Protein AF-A0AB73KSV2-F1 (afdb_monomer)

Sequence (59 aa):
MGDPFYESLALTDLGETRLAAGDPTGAREAWRQSLELLDTLNHPDAEGVRVRLTAVDGP

Mean predicted aligned error: 3.38 Å

Nearest PDB structures (foldseek):
  8h38-assembly1_B  TM=9.257E-01  e=3.935E-01  Homo sapiens
  8amz-assembly1_Q  TM=9.708E-01  e=1.017E+00  Spinacia oleracea
  2k3w-assembly1_A  TM=6.955E-01  e=1.275E-01  Homo sapiens
  4zey-assembly1_A  TM=7.064E-01  e=1.715E-01  Homo sapiens
  4i1a-assembly3_A  TM=9.387E-01  e=1.451E+00  Bacillus subtilis subsp. subtilis str. 168

Foldseek 3Di:
DDQLQVQLVVLQVQLVVCVVVVNLVSSLVSLVSSLVSCVVVVHPCNVVSVVVNDVSVDD

Radius of gyration: 10.82 Å; Cα contacts (8 Å, |Δi|>4): 60; chains: 1; bounding box: 24×27×25 Å

Solvent-accessible surface area (backbone atoms only — not comparable to full-atom values): 3135 Å² total; per-residue (Å²): 135,81,57,58,64,62,52,21,50,54,24,42,54,48,12,53,52,28,41,76,71,71,34,51,67,61,12,44,55,26,29,50,56,16,30,56,40,24,54,76,65,72,39,77,65,29,56,63,39,49,56,52,42,50,69,67,70,53,136

pLDDT: mean 90.96, std 8.73, range [53.44, 96.81]

Structure (mmCIF, N/CA/C/O backbone):
data_AF-A0AB73KSV2-F1
#
_entry.id   AF-A0AB73KS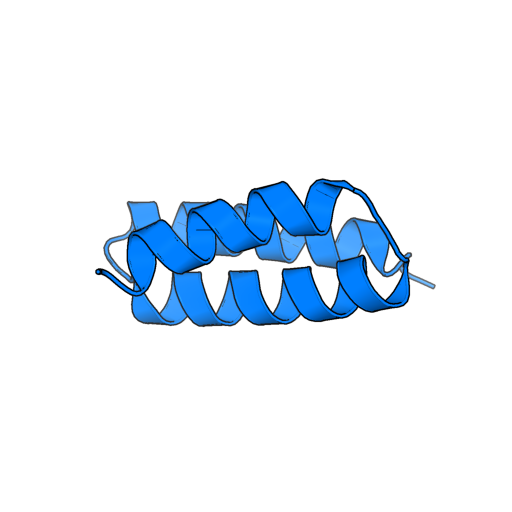V2-F1
#
loop_
_atom_site.group_PDB
_atom_site.id
_atom_site.type_symbol
_atom_site.label_atom_id
_atom_site.label_alt_id
_atom_site.label_comp_id
_atom_site.label_asym_id
_atom_site.label_entity_id
_atom_site.label_seq_id
_atom_site.pdbx_PDB_ins_code
_atom_site.Cartn_x
_atom_site.Cartn_y
_atom_site.Cartn_z
_atom_site.occupancy
_atom_site.B_iso_or_equiv
_atom_site.auth_seq_id
_atom_site.auth_comp_id
_atom_site.auth_asym_id
_atom_site.auth_at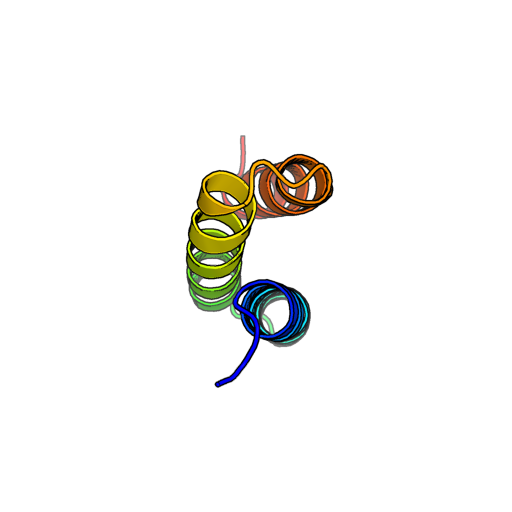om_id
_atom_site.pdbx_PDB_model_num
ATOM 1 N N . MET A 1 1 ? 15.393 -13.931 -10.684 1.00 55.56 1 MET A N 1
ATOM 2 C CA . MET A 1 1 ? 15.122 -12.504 -10.935 1.00 55.56 1 MET A CA 1
ATOM 3 C C . MET A 1 1 ? 13.622 -12.361 -10.842 1.00 55.56 1 MET A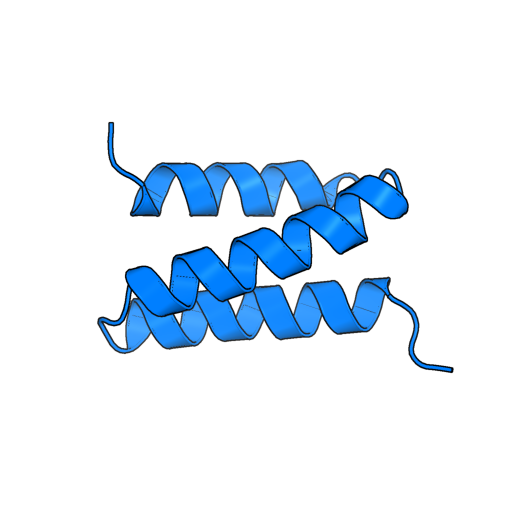 C 1
ATOM 5 O O . MET A 1 1 ? 12.949 -12.911 -11.696 1.00 55.56 1 MET A O 1
ATOM 9 N N . GLY A 1 2 ? 13.112 -11.820 -9.737 1.00 65.75 2 GLY A N 1
ATOM 10 C CA . GLY A 1 2 ? 11.702 -11.445 -9.662 1.00 65.75 2 GLY A CA 1
ATOM 11 C C . GLY A 1 2 ? 11.565 -10.077 -10.306 1.00 65.75 2 GLY A C 1
ATOM 12 O O . GLY A 1 2 ? 12.398 -9.209 -10.043 1.00 65.75 2 GLY A O 1
ATOM 13 N N . ASP A 1 3 ? 10.596 -9.901 -11.196 1.00 84.44 3 ASP A N 1
ATOM 14 C CA . ASP A 1 3 ? 10.354 -8.589 -11.773 1.00 84.44 3 ASP A CA 1
ATOM 15 C C . ASP A 1 3 ? 9.828 -7.660 -10.667 1.00 84.44 3 ASP A C 1
ATOM 17 O O . ASP A 1 3 ? 8.857 -8.021 -9.992 1.00 84.44 3 ASP A O 1
ATOM 21 N N . PRO A 1 4 ? 10.416 -6.464 -10.478 1.00 85.94 4 PRO A N 1
ATOM 22 C CA . PRO A 1 4 ? 9.976 -5.495 -9.464 1.00 85.94 4 PRO A CA 1
ATOM 23 C C . PRO A 1 4 ? 8.491 -5.121 -9.608 1.00 85.94 4 PRO A C 1
ATOM 25 O O . PRO A 1 4 ? 7.846 -4.716 -8.645 1.00 85.94 4 PRO A O 1
ATOM 28 N N . PHE A 1 5 ? 7.916 -5.335 -10.794 1.00 88.12 5 PHE A N 1
ATOM 29 C CA . PHE A 1 5 ? 6.481 -5.239 -11.023 1.00 88.12 5 PHE A CA 1
ATOM 30 C C . PHE A 1 5 ? 5.675 -6.288 -10.232 1.00 88.12 5 PHE A C 1
ATOM 32 O O . PHE A 1 5 ? 4.732 -5.925 -9.534 1.00 88.12 5 PHE A O 1
ATOM 39 N N . TYR A 1 6 ? 6.050 -7.572 -10.265 1.00 91.69 6 TYR A N 1
ATOM 40 C CA . TYR A 1 6 ? 5.348 -8.610 -9.493 1.00 91.69 6 TYR A CA 1
ATOM 41 C C . TYR A 1 6 ? 5.475 -8.397 -7.983 1.00 91.69 6 TYR A C 1
ATOM 43 O O . TYR A 1 6 ? 4.526 -8.652 -7.245 1.00 91.69 6 TYR A O 1
ATOM 51 N N . GLU A 1 7 ? 6.619 -7.889 -7.527 1.00 93.69 7 GLU A N 1
ATOM 52 C CA . GLU A 1 7 ? 6.812 -7.512 -6.125 1.00 93.69 7 GLU A CA 1
ATOM 53 C C . GLU A 1 7 ? 5.879 -6.361 -5.728 1.00 93.69 7 GLU A C 1
ATOM 55 O O . GLU A 1 7 ? 5.202 -6.436 -4.701 1.00 93.69 7 GLU A O 1
ATOM 60 N N . SER A 1 8 ? 5.744 -5.346 -6.588 1.00 94.75 8 SER A N 1
ATOM 61 C CA . SER A 1 8 ? 4.816 -4.238 -6.354 1.00 94.75 8 SER A CA 1
ATOM 62 C C . SER A 1 8 ? 3.348 -4.679 -6.283 1.00 94.75 8 SER A C 1
ATOM 64 O O . SER A 1 8 ? 2.595 -4.162 -5.452 1.00 94.75 8 SER A O 1
ATOM 66 N N . LEU A 1 9 ? 2.939 -5.666 -7.089 1.00 93.56 9 LEU A N 1
ATOM 67 C CA . LEU A 1 9 ? 1.598 -6.252 -7.034 1.00 93.56 9 LEU A CA 1
ATOM 68 C C . LEU A 1 9 ? 1.378 -7.019 -5.728 1.00 93.56 9 LEU A C 1
ATOM 70 O O . LEU A 1 9 ? 0.390 -6.785 -5.040 1.00 93.56 9 LEU A O 1
ATOM 74 N N . ALA A 1 10 ? 2.332 -7.860 -5.326 1.00 95.56 10 ALA A N 1
ATOM 75 C CA . ALA A 1 10 ? 2.236 -8.597 -4.067 1.00 95.56 10 ALA A CA 1
ATOM 76 C C . ALA A 1 10 ? 2.138 -7.659 -2.849 1.00 95.56 10 ALA A C 1
ATOM 78 O O . ALA A 1 10 ? 1.348 -7.896 -1.936 1.00 95.56 10 ALA A O 1
ATOM 79 N N . LEU A 1 11 ? 2.907 -6.566 -2.845 1.00 95.81 11 LEU A N 1
ATOM 80 C CA . LEU A 1 11 ? 2.844 -5.529 -1.812 1.00 95.81 11 LEU A CA 1
ATOM 81 C C . LEU A 1 11 ? 1.507 -4.771 -1.823 1.00 95.81 11 LEU A C 1
ATOM 83 O O . LEU A 1 11 ? 0.993 -4.400 -0.768 1.00 95.81 11 LEU A O 1
ATOM 87 N N . THR A 1 12 ? 0.925 -4.575 -3.005 1.00 95.06 12 THR A N 1
ATOM 88 C CA . THR A 1 12 ? -0.396 -3.961 -3.168 1.00 95.06 12 THR A CA 1
ATOM 89 C C . THR A 1 12 ? -1.490 -4.802 -2.509 1.00 95.06 12 THR A C 1
ATOM 91 O O . THR A 1 12 ? -2.202 -4.296 -1.636 1.00 95.06 12 THR A O 1
ATOM 94 N N . ASP A 1 13 ? -1.565 -6.087 -2.866 1.00 95.69 13 ASP A N 1
ATOM 95 C CA . ASP A 1 13 ? -2.501 -7.062 -2.291 1.00 95.69 13 ASP A CA 1
ATOM 96 C C . ASP A 1 13 ? -2.293 -7.240 -0.780 1.00 95.69 13 ASP A C 1
ATOM 98 O O . ASP A 1 13 ? -3.251 -7.338 -0.004 1.00 95.69 13 ASP A O 1
ATOM 102 N N . LEU A 1 14 ? -1.033 -7.237 -0.329 1.00 95.81 14 LEU A N 1
ATOM 103 C CA . LEU A 1 14 ? -0.708 -7.293 1.093 1.00 95.81 14 LEU A CA 1
ATOM 104 C C . LEU A 1 14 ? -1.282 -6.087 1.839 1.00 95.81 14 LEU A C 1
ATOM 106 O O . LEU A 1 14 ? -1.828 -6.251 2.931 1.00 95.81 14 LEU A O 1
ATOM 110 N N . GLY A 1 15 ? -1.176 -4.886 1.268 1.00 95.56 15 GLY A N 1
ATOM 111 C CA . GLY A 1 15 ? -1.732 -3.692 1.888 1.00 95.56 15 GLY A CA 1
ATOM 112 C C . GLY A 1 15 ? -3.260 -3.726 1.964 1.00 95.56 15 GLY A C 1
ATOM 113 O O . GLY A 1 15 ? -3.820 -3.396 3.008 1.00 95.56 15 GLY A O 1
ATOM 114 N N . GLU A 1 16 ? -3.939 -4.228 0.929 1.00 94.88 16 GLU A N 1
ATOM 115 C CA . GLU A 1 16 ? -5.396 -4.436 0.959 1.00 94.88 16 GLU A CA 1
ATOM 116 C C . GLU A 1 16 ? -5.806 -5.455 2.026 1.00 94.88 16 GLU A C 1
ATOM 118 O O . GLU A 1 16 ? -6.726 -5.209 2.808 1.00 94.88 16 GLU A O 1
ATOM 123 N N . THR A 1 17 ? -5.068 -6.561 2.129 1.00 96.81 17 THR A N 1
ATOM 124 C CA . THR A 1 17 ? -5.298 -7.592 3.148 1.00 96.81 17 THR A CA 1
ATOM 125 C C . THR A 1 17 ? -5.104 -7.041 4.561 1.00 96.81 17 THR A C 1
ATOM 127 O O . THR A 1 17 ? -5.919 -7.302 5.446 1.00 96.81 17 THR A O 1
ATOM 130 N N . ARG A 1 18 ? -4.046 -6.252 4.789 1.00 94.94 18 ARG A N 1
ATOM 131 C CA . ARG A 1 18 ? -3.777 -5.617 6.089 1.00 94.94 18 ARG A CA 1
ATOM 132 C C . ARG A 1 18 ? -4.843 -4.591 6.450 1.00 94.94 18 ARG A C 1
ATOM 134 O O . ARG A 1 18 ? -5.303 -4.581 7.589 1.00 94.94 18 ARG A O 1
ATOM 141 N N . LEU A 1 19 ? -5.307 -3.798 5.482 1.00 93.50 19 LEU A N 1
ATOM 142 C CA . LEU A 1 19 ? -6.403 -2.861 5.711 1.00 93.50 19 LEU A CA 1
ATOM 143 C C . LEU A 1 19 ? -7.694 -3.604 6.085 1.00 93.50 19 LEU A C 1
ATOM 145 O O . LEU A 1 19 ? -8.351 -3.231 7.055 1.00 93.50 19 LEU A O 1
ATOM 149 N N . ALA A 1 20 ? -8.025 -4.686 5.373 1.00 94.12 20 ALA A N 1
ATOM 150 C CA . ALA A 1 20 ? -9.179 -5.531 5.682 1.00 94.12 20 ALA A CA 1
ATOM 151 C C . ALA A 1 20 ? -9.068 -6.211 7.060 1.00 94.12 20 ALA A C 1
ATOM 153 O O . ALA A 1 20 ? -10.078 -6.422 7.730 1.00 94.12 20 ALA A O 1
ATOM 154 N N . ALA A 1 21 ? -7.847 -6.508 7.509 1.00 95.00 21 ALA A N 1
ATOM 155 C CA . ALA A 1 21 ? -7.562 -7.030 8.843 1.00 95.00 21 ALA A CA 1
ATOM 156 C C . ALA A 1 21 ? -7.607 -5.961 9.957 1.00 95.00 21 ALA A C 1
ATOM 158 O O . ALA A 1 21 ? -7.433 -6.300 11.127 1.00 95.00 21 ALA A O 1
ATOM 159 N N . GLY A 1 22 ? -7.849 -4.687 9.623 1.00 94.94 22 GLY A N 1
ATOM 160 C CA . GLY A 1 22 ? -7.887 -3.586 10.587 1.00 94.94 22 GLY A CA 1
ATOM 161 C C . GLY A 1 22 ? -6.511 -3.033 10.969 1.00 94.94 22 GLY A C 1
ATOM 162 O O . GLY A 1 22 ? -6.396 -2.369 11.997 1.00 94.94 22 GLY A O 1
ATOM 163 N N . ASP A 1 23 ? -5.482 -3.282 10.154 1.00 94.94 23 ASP A N 1
ATOM 164 C CA . ASP A 1 23 ? -4.122 -2.760 10.323 1.00 94.94 23 ASP A CA 1
ATOM 165 C C . ASP A 1 23 ? -3.788 -1.702 9.247 1.00 94.94 23 ASP A C 1
ATOM 167 O O . ASP A 1 23 ? -3.067 -1.975 8.280 1.00 94.94 23 ASP A O 1
ATOM 171 N N . PRO A 1 24 ? -4.317 -0.468 9.371 1.00 92.56 24 PRO A N 1
ATOM 172 C CA . PRO A 1 24 ? -4.078 0.593 8.392 1.00 92.56 24 PRO A CA 1
ATOM 173 C C . PRO A 1 24 ? -2.608 1.036 8.347 1.00 92.56 24 PRO A C 1
ATOM 175 O O . PRO A 1 24 ? -2.130 1.470 7.300 1.00 92.56 24 PRO A O 1
ATOM 178 N N . THR A 1 25 ? -1.869 0.899 9.453 1.00 93.62 25 THR A N 1
ATOM 179 C CA . THR A 1 25 ? -0.438 1.228 9.509 1.00 93.62 25 THR A CA 1
ATOM 180 C C . THR A 1 25 ? 0.368 0.263 8.648 1.00 93.62 25 THR A C 1
ATOM 182 O O . THR A 1 25 ? 1.125 0.703 7.782 1.00 93.62 25 THR A O 1
ATOM 185 N N . GLY A 1 26 ? 0.171 -1.049 8.811 1.00 94.69 26 GLY A N 1
ATOM 186 C CA . GLY A 1 26 ? 0.857 -2.020 7.967 1.00 94.69 26 GLY A CA 1
ATOM 187 C C . GLY A 1 26 ? 0.370 -2.000 6.518 1.00 94.69 26 GLY A C 1
ATOM 188 O O . GLY A 1 26 ? 1.159 -2.325 5.626 1.00 94.6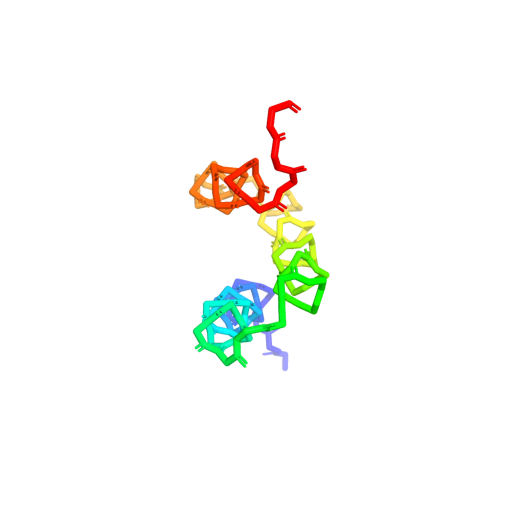9 26 GLY A O 1
ATOM 189 N N . ALA A 1 27 ? -0.880 -1.600 6.258 1.00 95.44 27 ALA A N 1
ATOM 190 C CA . ALA A 1 27 ? -1.369 -1.353 4.902 1.00 95.44 27 ALA A CA 1
ATOM 191 C C . ALA A 1 27 ? -0.597 -0.217 4.219 1.00 95.44 27 ALA A C 1
ATOM 193 O O . ALA A 1 27 ? -0.092 -0.378 3.107 1.00 95.44 27 ALA A O 1
ATOM 194 N N . ARG A 1 28 ? -0.423 0.903 4.931 1.00 94.44 28 A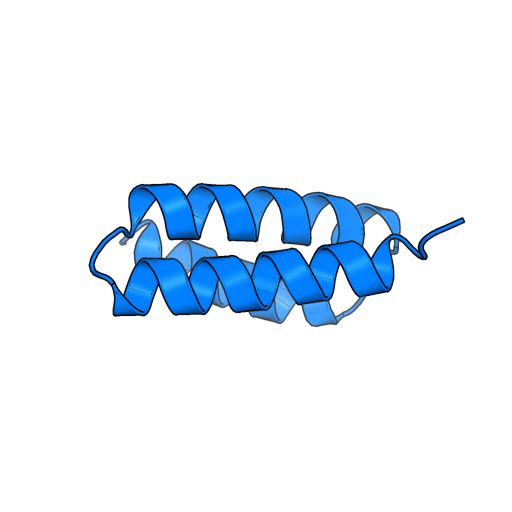RG A N 1
ATOM 195 C CA . ARG A 1 28 ? 0.347 2.063 4.472 1.00 94.44 28 ARG A CA 1
ATOM 196 C C . ARG A 1 28 ? 1.789 1.696 4.135 1.00 94.44 28 ARG A C 1
ATOM 198 O O . ARG A 1 28 ? 2.287 2.093 3.085 1.00 94.44 28 ARG A O 1
ATOM 205 N N . GLU A 1 29 ? 2.465 0.934 4.991 1.00 95.75 29 GLU A N 1
ATOM 206 C CA . GLU A 1 29 ? 3.850 0.513 4.738 1.00 95.75 29 GLU A CA 1
ATOM 207 C C . GLU A 1 29 ? 3.983 -0.379 3.499 1.00 95.75 29 GLU A C 1
ATOM 209 O O . GLU A 1 29 ? 4.935 -0.226 2.731 1.00 95.75 29 GLU A O 1
ATOM 214 N N . ALA A 1 30 ? 3.035 -1.294 3.285 1.00 96.19 30 ALA A N 1
ATOM 215 C CA . ALA A 1 30 ? 3.035 -2.165 2.114 1.00 96.19 30 ALA A CA 1
ATOM 216 C C . ALA A 1 30 ? 2.799 -1.361 0.823 1.00 96.19 30 ALA A C 1
ATOM 218 O O . ALA A 1 30 ? 3.526 -1.514 -0.159 1.00 96.19 30 ALA A O 1
ATOM 219 N N . TRP A 1 31 ? 1.849 -0.426 0.846 1.00 96.25 31 TRP A N 1
ATOM 220 C CA . TRP A 1 31 ? 1.574 0.445 -0.294 1.00 96.25 31 TRP A CA 1
ATOM 221 C C . TRP A 1 31 ? 2.700 1.437 -0.595 1.00 96.25 31 TRP A C 1
ATOM 223 O O . TRP A 1 31 ? 2.954 1.704 -1.765 1.00 96.25 31 TRP A O 1
ATOM 233 N N . ARG A 1 32 ? 3.439 1.940 0.405 1.00 95.56 32 ARG A N 1
ATOM 234 C CA . ARG A 1 32 ? 4.625 2.783 0.148 1.00 95.56 32 ARG A CA 1
ATOM 235 C C . ARG A 1 32 ? 5.716 2.022 -0.599 1.00 95.56 32 ARG A C 1
ATOM 237 O O . ARG A 1 32 ? 6.218 2.533 -1.592 1.00 95.56 32 ARG A O 1
ATOM 244 N N . GLN A 1 33 ? 6.013 0.793 -0.182 1.00 95.69 33 GLN A N 1
ATOM 245 C CA . GLN A 1 33 ? 7.009 -0.043 -0.860 1.00 95.69 33 GLN A CA 1
ATOM 246 C C . GLN A 1 33 ? 6.579 -0.393 -2.291 1.00 95.69 33 GLN A C 1
ATOM 248 O O . GLN A 1 33 ? 7.386 -0.333 -3.216 1.00 95.69 33 GLN A O 1
ATOM 253 N N . SER A 1 34 ? 5.293 -0.703 -2.495 1.00 95.75 34 SER A N 1
ATOM 254 C CA . SER A 1 34 ? 4.745 -0.917 -3.839 1.00 95.75 34 SER A CA 1
ATOM 255 C C . SER A 1 34 ? 4.910 0.325 -4.721 1.00 95.75 34 SER A C 1
ATOM 257 O O . SER A 1 34 ? 5.363 0.227 -5.862 1.00 95.75 34 SER A O 1
ATOM 259 N N . LEU A 1 35 ? 4.604 1.502 -4.168 1.00 95.19 35 LEU A N 1
ATOM 260 C CA . LEU A 1 35 ? 4.725 2.771 -4.869 1.00 95.19 35 LEU A CA 1
ATOM 261 C C . LEU A 1 35 ? 6.166 3.055 -5.298 1.00 95.19 35 LEU A C 1
ATOM 263 O O . LEU A 1 35 ? 6.371 3.458 -6.435 1.00 95.19 35 LEU A O 1
ATOM 267 N N . GLU A 1 36 ? 7.157 2.824 -4.437 1.00 95.44 36 GLU A N 1
ATOM 268 C CA . GLU A 1 36 ? 8.573 3.033 -4.778 1.00 95.44 36 GLU A CA 1
ATOM 269 C C . GLU A 1 36 ? 9.024 2.163 -5.963 1.00 95.44 36 GLU A C 1
ATOM 271 O O . GLU A 1 36 ? 9.735 2.633 -6.858 1.00 95.44 36 GLU A O 1
ATOM 276 N N . LEU A 1 37 ? 8.566 0.909 -6.016 1.00 94.44 37 LEU A N 1
ATOM 277 C CA . LEU A 1 37 ? 8.863 0.003 -7.126 1.00 94.44 37 LEU A CA 1
ATOM 278 C C . LEU A 1 37 ? 8.166 0.445 -8.418 1.00 94.44 37 LEU A C 1
ATOM 280 O O . LEU A 1 37 ? 8.798 0.488 -9.472 1.00 94.44 37 LEU A O 1
ATOM 284 N N . LEU A 1 38 ? 6.886 0.818 -8.348 1.00 93.56 38 LEU A N 1
ATOM 285 C CA . LEU A 1 38 ? 6.133 1.303 -9.509 1.00 93.56 38 LEU A CA 1
ATOM 286 C C . LEU A 1 38 ? 6.679 2.637 -10.035 1.00 93.56 38 LEU A C 1
ATOM 288 O O . LEU A 1 38 ? 6.727 2.829 -11.248 1.00 93.56 38 LEU A O 1
ATOM 292 N N . ASP A 1 39 ? 7.129 3.530 -9.153 1.00 93.62 39 ASP A N 1
ATOM 293 C CA . ASP A 1 39 ? 7.734 4.817 -9.514 1.00 93.62 39 ASP A CA 1
ATOM 294 C C . ASP A 1 39 ? 9.082 4.615 -10.219 1.00 93.62 39 ASP A C 1
ATOM 296 O O . ASP A 1 39 ? 9.319 5.177 -11.288 1.00 93.62 39 ASP A O 1
ATOM 300 N N . THR A 1 40 ? 9.905 3.685 -9.717 1.00 92.88 40 THR A N 1
ATOM 301 C CA . THR A 1 40 ? 11.146 3.254 -10.388 1.00 92.88 40 THR A CA 1
ATOM 302 C C . THR A 1 40 ? 10.874 2.745 -11.808 1.00 92.88 40 THR A C 1
ATOM 304 O O . THR A 1 40 ? 11.659 2.977 -12.729 1.00 92.88 40 THR A O 1
ATOM 307 N N . LEU A 1 41 ? 9.736 2.078 -12.003 1.00 92.19 41 LEU A N 1
ATOM 308 C CA . LEU A 1 41 ? 9.297 1.560 -13.297 1.00 92.19 41 LEU A CA 1
ATOM 309 C C . LEU A 1 41 ? 8.546 2.591 -14.155 1.00 92.19 41 LEU A C 1
ATOM 311 O O . LEU A 1 41 ? 8.196 2.272 -15.290 1.00 92.19 41 LEU A O 1
ATOM 315 N N . ASN A 1 42 ? 8.299 3.807 -13.648 1.00 92.06 42 ASN A N 1
ATOM 316 C CA . ASN A 1 42 ? 7.393 4.797 -14.245 1.00 92.06 42 ASN A CA 1
ATOM 317 C C . ASN A 1 42 ? 6.034 4.182 -14.646 1.00 92.06 42 ASN A C 1
ATOM 319 O O . ASN A 1 42 ? 5.476 4.487 -15.702 1.00 92.06 42 ASN A O 1
ATOM 323 N N . HIS A 1 43 ? 5.520 3.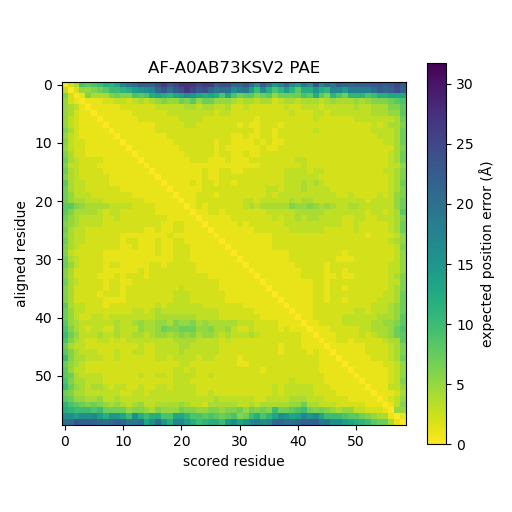269 -13.817 1.00 90.19 43 HIS A N 1
ATOM 324 C CA . HIS A 1 43 ? 4.321 2.500 -14.120 1.00 90.19 43 HIS A CA 1
ATOM 325 C C . HIS A 1 43 ? 3.048 3.278 -13.742 1.00 90.19 43 HIS A C 1
ATOM 327 O O . HIS A 1 43 ? 2.978 3.837 -12.644 1.00 90.19 43 HIS A O 1
ATOM 333 N N . PRO A 1 44 ? 1.999 3.281 -14.587 1.00 90.31 44 PRO A N 1
ATOM 334 C CA . PRO A 1 44 ? 0.756 4.006 -14.307 1.00 90.31 44 PRO A CA 1
ATOM 335 C C . PRO A 1 44 ? 0.013 3.520 -13.051 1.00 90.31 44 PRO A C 1
ATOM 337 O O . PRO A 1 44 ? -0.685 4.310 -12.418 1.00 90.31 44 PRO A O 1
ATOM 340 N N . ASP A 1 45 ? 0.196 2.261 -12.635 1.00 86.81 45 ASP A N 1
ATOM 341 C CA . ASP A 1 45 ? -0.396 1.734 -11.388 1.00 86.81 45 ASP A CA 1
ATOM 342 C C . ASP A 1 45 ? 0.065 2.465 -10.119 1.00 86.81 45 ASP A C 1
ATOM 344 O O . ASP A 1 45 ? -0.622 2.398 -9.096 1.00 86.81 45 ASP A O 1
ATOM 348 N N . ALA A 1 46 ? 1.180 3.207 -10.177 1.00 93.88 46 ALA A N 1
ATOM 349 C CA . ALA A 1 46 ? 1.635 4.048 -9.072 1.00 93.88 46 ALA A CA 1
ATOM 350 C C . ALA A 1 46 ? 0.528 5.003 -8.590 1.00 93.88 46 ALA A C 1
ATOM 352 O O . ALA A 1 46 ? 0.376 5.221 -7.389 1.00 93.88 46 ALA A O 1
ATOM 353 N N . GLU A 1 47 ? -0.287 5.534 -9.506 1.00 92.56 47 GLU A N 1
ATOM 354 C CA . GLU A 1 47 ? -1.406 6.417 -9.161 1.00 92.56 47 GLU A CA 1
ATOM 355 C C . GLU A 1 47 ? -2.483 5.685 -8.346 1.00 92.56 47 GLU A C 1
ATOM 357 O O . GLU A 1 47 ? -2.950 6.175 -7.318 1.00 92.56 47 GLU A O 1
ATOM 362 N N . GLY A 1 48 ? -2.833 4.458 -8.740 1.00 92.69 48 GLY A N 1
ATOM 363 C CA . GLY A 1 48 ? -3.808 3.650 -8.008 1.00 92.69 48 GLY A CA 1
ATOM 364 C C . GLY A 1 48 ? -3.347 3.321 -6.585 1.00 92.69 48 GLY A C 1
ATOM 365 O O . GLY A 1 48 ? -4.154 3.270 -5.655 1.00 92.69 48 GLY A O 1
ATOM 366 N N . VAL A 1 49 ? -2.043 3.112 -6.386 1.00 94.06 49 VAL A N 1
ATOM 367 C CA . VAL A 1 49 ? -1.455 2.916 -5.051 1.00 94.06 49 VAL A CA 1
ATOM 368 C C . VAL A 1 49 ? -1.433 4.226 -4.249 1.00 94.06 49 VAL A C 1
ATOM 370 O O . VAL A 1 49 ? -1.761 4.204 -3.063 1.00 94.06 49 VAL A O 1
ATOM 373 N N . ARG A 1 50 ? -1.145 5.379 -4.875 1.00 92.81 50 ARG A N 1
ATOM 374 C CA . ARG A 1 50 ? -1.202 6.706 -4.225 1.00 92.81 50 ARG A CA 1
ATOM 375 C C . ARG A 1 50 ? -2.592 7.041 -3.693 1.00 92.81 50 ARG A C 1
ATOM 377 O O . ARG A 1 50 ? -2.706 7.450 -2.543 1.00 92.81 50 ARG A O 1
ATOM 384 N N . VAL A 1 51 ? -3.641 6.808 -4.481 1.00 94.00 51 VAL A N 1
ATOM 385 C CA . VAL A 1 51 ? -5.033 7.044 -4.053 1.00 94.00 51 VAL A CA 1
ATOM 386 C C . VAL A 1 51 ? -5.380 6.218 -2.811 1.00 94.00 51 VAL A C 1
ATOM 388 O O . VAL A 1 51 ? -5.975 6.733 -1.864 1.00 94.00 51 VAL A O 1
ATOM 391 N N . ARG A 1 52 ? -4.970 4.944 -2.786 1.00 91.00 52 ARG A N 1
ATO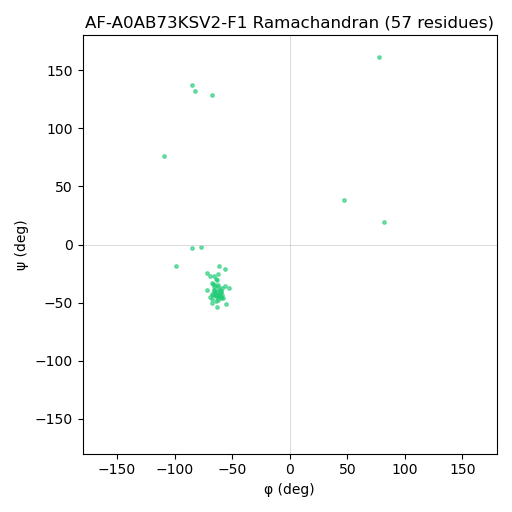M 392 C CA . ARG A 1 52 ? -5.164 4.058 -1.629 1.00 91.00 52 ARG A CA 1
ATOM 393 C C . ARG A 1 52 ? -4.398 4.547 -0.403 1.00 91.00 52 ARG A C 1
ATOM 395 O O . ARG A 1 52 ? -4.973 4.605 0.680 1.00 91.00 52 ARG A O 1
ATOM 402 N N . LEU A 1 53 ? -3.147 4.970 -0.585 1.00 91.94 53 LEU A N 1
ATOM 403 C CA . LEU A 1 53 ? -2.330 5.601 0.455 1.00 91.94 53 LEU A CA 1
ATOM 404 C C . LEU A 1 53 ? -3.020 6.824 1.062 1.00 91.94 53 LEU A C 1
ATOM 406 O O . LEU A 1 53 ? -3.210 6.873 2.272 1.00 91.94 53 LEU A O 1
ATOM 410 N N . THR A 1 54 ? -3.491 7.758 0.236 1.00 91.81 54 THR A N 1
ATOM 411 C CA . THR A 1 54 ? -4.225 8.940 0.709 1.00 91.81 54 THR A CA 1
ATOM 412 C C . THR A 1 54 ? -5.490 8.563 1.484 1.00 91.81 54 THR A C 1
ATOM 414 O O . THR A 1 54 ? -5.795 9.185 2.500 1.00 91.81 54 THR A O 1
ATOM 417 N N . ALA A 1 55 ? -6.203 7.512 1.069 1.00 89.25 55 ALA A N 1
ATOM 418 C CA . ALA A 1 55 ? -7.395 7.048 1.776 1.00 89.25 55 ALA A CA 1
ATOM 419 C C . ALA A 1 55 ? -7.102 6.528 3.199 1.00 89.25 55 ALA A C 1
ATOM 421 O O . ALA A 1 55 ? -7.960 6.654 4.072 1.00 89.25 55 ALA A O 1
ATOM 422 N N . VAL A 1 56 ? -5.908 5.973 3.453 1.00 88.06 56 VAL A N 1
ATOM 423 C CA . VAL A 1 56 ? -5.499 5.483 4.789 1.00 88.06 56 VAL A CA 1
ATOM 424 C C . VAL A 1 56 ? -4.630 6.460 5.576 1.00 88.06 56 VAL A C 1
ATOM 426 O O . VAL A 1 56 ? -4.492 6.308 6.790 1.00 88.06 56 VAL A O 1
ATOM 429 N N . ASP A 1 57 ? -4.014 7.444 4.924 1.00 82.19 57 ASP A N 1
ATOM 430 C CA . ASP A 1 57 ? -3.337 8.563 5.587 1.00 82.19 57 ASP A CA 1
ATOM 431 C C . ASP A 1 57 ? -4.331 9.539 6.231 1.00 82.19 57 ASP A C 1
ATOM 433 O O . ASP A 1 57 ? -4.012 10.137 7.259 1.00 82.19 57 ASP A O 1
ATOM 437 N N . GLY A 1 58 ? -5.569 9.577 5.729 1.00 70.44 58 GLY A N 1
ATOM 438 C CA . GLY A 1 58 ? -6.591 10.516 6.180 1.00 70.44 58 GLY A CA 1
ATOM 439 C C . GLY A 1 58 ? -6.374 11.919 5.590 1.00 70.44 58 GLY A C 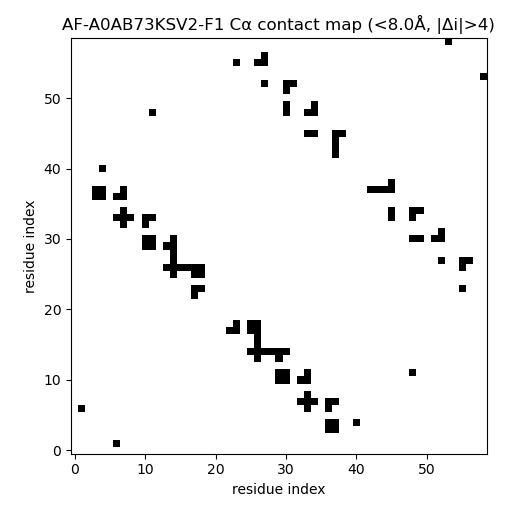1
ATOM 440 O O . GLY A 1 58 ? -5.297 12.202 5.065 1.00 70.44 58 GLY A O 1
ATOM 441 N N . PRO A 1 59 ? -7.411 12.775 5.604 1.00 53.44 59 PRO A N 1
ATOM 442 C CA . PRO A 1 59 ? -7.323 14.154 5.121 1.00 53.44 59 PRO A CA 1
ATOM 443 C C . PRO A 1 59 ? -6.396 15.039 5.966 1.00 53.44 59 PRO A C 1
ATOM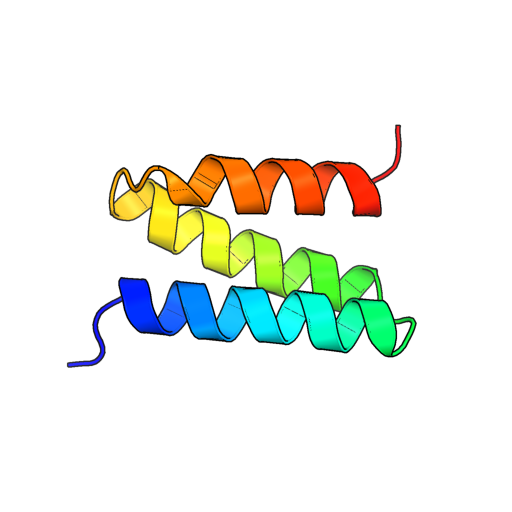 445 O O . PRO A 1 59 ? -6.270 14.785 7.187 1.00 53.44 59 PRO A O 1
#

Secondary structure (DSSP, 8-state):
---HHHHHHHHHHHHHHHHHTT-HHHHHHHHHHHHHHHHHTT-THHHHHHHHHHHHH--